Protein AF-A0A915D1Z6-F1 (afdb_monomer)

Secondary structure (DSSP, 8-state):
-------------S---SS----EEEEEEEEEETTEEEEEEEETT-SSEEEGGGS-HHHHHHHHHHTT--EEEEEEE----TT--GGGG--------S--HHHHHHHHHH-EEEEEETTEEEEEEHHHHHHHSHHHHHHHHHHHHHHTT-

Nearest PDB structures (foldseek):
  8apo-assembly1_Xc  TM=6.835E-01  e=7.106E+00  Polytomella magna
  3p7j-assembly1_B  TM=3.789E-01  e=2.347E+00  Drosophila melanogaster
  5f9z-assembly3_A  TM=3.758E-01  e=2.823E+00  Cryptosporidium parvum

Radius of gyration: 23.48 Å; Cα contacts (8 Å, |Δi|>4): 146; chains: 1; bounding box: 69×40×68 Å

Organism: NCBI:txid166011

Solvent-accessible surface area (backbone atoms only — not comparable to full-atom values): 9706 Å² total; per-residue (Å²): 137,83,83,85,78,78,79,77,79,68,80,82,65,100,72,87,62,99,62,76,90,87,48,69,74,45,70,84,43,78,48,75,56,94,89,38,83,42,55,25,31,26,31,74,92,48,96,52,72,41,51,52,91,80,45,64,65,68,56,51,51,48,46,63,73,46,54,92,44,57,70,46,62,77,44,76,50,82,74,85,53,100,78,73,59,88,70,82,74,67,79,80,86,70,92,80,86,87,90,60,74,68,63,59,56,56,52,55,66,71,33,29,27,36,33,35,53,52,96,44,79,43,81,40,44,36,62,54,40,58,71,76,39,40,68,50,52,49,50,48,49,53,59,53,61,57,60,79,77,114

Sequence (150 aa):
MSDKMMLKTTPASIANSVWGIEEIVEGPKYETVNGKKKKFYKVKWSQSFELATNIPSELIDIFEKRGKKEIKILGPVVEPSKDFKADDYVENNSTNGYNSSSSRQMKMQRLKFAVEIGEDISVLSYKQVKTLYKDELFNYFEERAQIDHV

pLDDT: mean 70.11, std 19.24, range [36.75, 92.5]

Structure (mmCIF, N/CA/C/O backbone):
data_AF-A0A915D1Z6-F1
#
_entry.id   AF-A0A915D1Z6-F1
#
loop_
_atom_site.group_PDB
_atom_site.id
_atom_site.type_symbol
_atom_site.label_atom_id
_atom_site.label_alt_id
_atom_site.label_comp_id
_atom_site.label_asym_id
_atom_site.label_entity_id
_atom_site.label_seq_id
_atom_site.pdbx_PDB_ins_code
_atom_site.Cartn_x
_atom_site.Cartn_y
_atom_site.Cartn_z
_atom_site.occupancy
_atom_site.B_iso_or_equiv
_atom_site.auth_seq_id
_atom_site.auth_comp_id
_atom_site.auth_asym_id
_atom_site.auth_atom_id
_atom_site.pdbx_PDB_model_num
ATOM 1 N N . MET A 1 1 ? -39.345 26.802 34.854 1.00 42.31 1 MET A N 1
ATOM 2 C CA . MET A 1 1 ? -39.148 25.383 34.486 1.00 42.31 1 MET A CA 1
ATOM 3 C C . MET A 1 1 ? -38.416 25.370 33.160 1.00 42.31 1 MET A C 1
ATOM 5 O O . MET A 1 1 ? -38.867 26.029 32.237 1.00 42.31 1 MET A O 1
ATOM 9 N N . SER A 1 2 ? -37.226 24.777 33.164 1.00 39.81 2 SER A N 1
ATOM 10 C CA . SER A 1 2 ? -36.086 25.128 32.313 1.00 39.81 2 SER A CA 1
ATOM 11 C C . SER A 1 2 ? -36.158 24.645 30.862 1.00 39.81 2 SER A C 1
ATOM 13 O O . SER A 1 2 ? -36.682 23.569 30.574 1.00 39.81 2 SER A O 1
ATOM 15 N N . ASP A 1 3 ? -35.559 25.457 29.989 1.00 40.72 3 ASP A N 1
ATOM 16 C CA . ASP A 1 3 ? -35.379 25.269 28.551 1.00 40.72 3 ASP A CA 1
ATOM 17 C C . ASP A 1 3 ? -34.732 23.934 28.158 1.00 40.72 3 ASP A C 1
ATOM 19 O O . ASP A 1 3 ? -33.664 23.543 28.634 1.00 40.72 3 ASP A O 1
ATOM 23 N N . LYS A 1 4 ? -35.367 23.267 27.190 1.00 48.25 4 LYS A N 1
ATOM 24 C CA . LYS A 1 4 ? -34.824 22.129 26.443 1.00 48.25 4 LYS A CA 1
ATOM 25 C C . LYS A 1 4 ? -33.863 22.660 25.373 1.00 48.25 4 LYS A C 1
ATOM 27 O O . LYS A 1 4 ? -34.261 22.908 24.238 1.00 48.25 4 LYS A O 1
ATOM 32 N N . MET A 1 5 ? -32.583 22.802 25.705 1.00 41.56 5 MET A N 1
ATOM 33 C CA . MET A 1 5 ? -31.550 22.970 24.680 1.00 41.56 5 MET A CA 1
ATOM 34 C C . MET A 1 5 ? -31.265 21.615 24.021 1.00 41.56 5 MET A C 1
ATOM 36 O O . MET A 1 5 ? -30.597 20.750 24.584 1.00 41.56 5 MET A O 1
ATOM 40 N N . MET A 1 6 ? -31.806 21.420 22.816 1.00 46.03 6 MET A N 1
ATOM 41 C CA . MET A 1 6 ? -31.390 20.341 21.925 1.00 46.03 6 MET A CA 1
ATOM 42 C C . MET A 1 6 ? -29.944 20.583 21.485 1.00 46.03 6 MET A C 1
ATOM 44 O O . MET A 1 6 ? -29.677 21.411 20.616 1.00 46.03 6 MET A O 1
ATOM 48 N N . LEU A 1 7 ? -29.013 19.830 22.068 1.00 41.78 7 LEU A N 1
ATOM 49 C CA . LEU A 1 7 ? -27.664 19.668 21.538 1.00 41.78 7 LEU A CA 1
ATOM 50 C C . LEU A 1 7 ? -27.763 18.957 20.183 1.00 41.78 7 LEU A C 1
ATOM 52 O O . LEU A 1 7 ? -27.836 17.732 20.104 1.00 41.78 7 LEU A O 1
ATOM 56 N N . LYS A 1 8 ? -27.782 19.745 19.104 1.00 40.41 8 LYS A N 1
ATOM 57 C CA . LYS A 1 8 ? -27.407 19.277 17.769 1.00 40.41 8 LYS A CA 1
ATOM 58 C C . LYS A 1 8 ? -25.941 18.861 17.848 1.00 40.41 8 LYS A C 1
ATOM 60 O O . LYS A 1 8 ? -25.052 19.706 17.856 1.00 40.41 8 LYS A O 1
ATOM 65 N N . THR A 1 9 ? -25.687 17.564 17.948 1.00 38.22 9 THR A N 1
ATOM 66 C CA . THR A 1 9 ? -24.353 16.998 17.773 1.00 38.22 9 THR A CA 1
ATOM 67 C C . THR A 1 9 ? -23.979 17.096 16.300 1.00 38.22 9 THR A C 1
ATOM 69 O O . THR A 1 9 ? -24.261 16.215 15.493 1.00 38.22 9 THR A O 1
ATOM 72 N N . THR A 1 10 ? -23.362 18.218 15.942 1.00 40.38 10 THR A N 1
ATOM 73 C CA . THR A 1 10 ? -22.584 18.361 14.714 1.00 40.38 10 THR A CA 1
ATOM 74 C C . THR A 1 10 ? -21.521 17.255 14.705 1.00 40.38 10 THR A C 1
ATOM 76 O O . THR A 1 10 ? -20.831 17.103 15.718 1.00 40.38 10 THR A O 1
ATOM 79 N N . PRO A 1 11 ? -21.363 16.459 13.631 1.00 41.50 11 PRO A N 1
ATOM 80 C CA . PRO A 1 11 ? -20.226 15.555 13.534 1.00 41.50 11 PRO A CA 1
ATOM 81 C C . PRO A 1 11 ? -18.969 16.421 13.558 1.00 41.50 11 PRO A C 1
ATOM 83 O O . PRO A 1 11 ? -18.775 17.273 12.690 1.00 41.50 11 PRO A O 1
ATOM 86 N N . ALA A 1 12 ? -18.176 16.269 14.618 1.00 43.97 12 ALA A N 1
ATOM 87 C CA . ALA A 1 12 ? -16.927 16.979 14.792 1.00 43.97 12 ALA A CA 1
ATOM 88 C C . ALA A 1 12 ? -16.011 16.651 13.608 1.00 43.97 12 ALA A C 1
ATOM 90 O O . ALA A 1 12 ? -15.464 15.559 13.502 1.00 43.97 12 ALA A O 1
ATOM 91 N N . SER A 1 13 ? -15.971 17.613 12.690 1.00 41.16 13 SER A N 1
ATOM 92 C CA . SER A 1 13 ? -14.876 18.010 11.818 1.00 41.16 13 SER A CA 1
ATOM 93 C C . SER A 1 13 ? -13.619 17.144 11.918 1.00 41.16 13 SER A C 1
ATOM 95 O O . SER A 1 13 ? -12.928 17.142 12.936 1.00 41.16 13 SER A O 1
ATOM 97 N N . ILE A 1 14 ? -13.278 16.510 10.796 1.00 49.31 14 ILE A N 1
ATOM 98 C CA . ILE A 1 14 ? -11.987 15.882 10.486 1.00 49.31 14 ILE A CA 1
ATOM 99 C C . ILE A 1 14 ? -10.930 16.991 10.307 1.00 49.31 14 ILE A C 1
ATOM 101 O O . ILE A 1 14 ? -10.367 17.194 9.238 1.00 49.31 14 ILE A O 1
ATOM 105 N N . ALA A 1 15 ? -10.705 17.788 11.343 1.00 42.97 15 ALA A N 1
ATOM 106 C CA . ALA A 1 15 ? -9.684 18.822 11.352 1.00 42.97 15 ALA A CA 1
ATOM 107 C C . ALA A 1 15 ? -9.173 18.924 12.780 1.00 42.97 15 ALA A C 1
ATOM 109 O O . ALA A 1 15 ? -9.915 19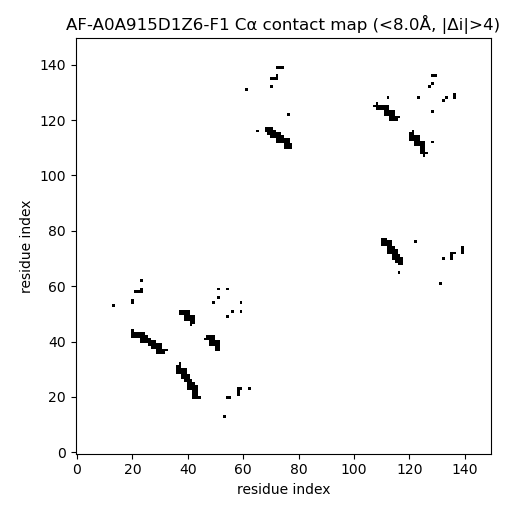.412 13.625 1.00 42.97 15 ALA A O 1
ATOM 110 N N . ASN A 1 16 ? -7.986 18.368 13.043 1.00 42.62 16 ASN A N 1
ATOM 111 C CA . ASN A 1 16 ? -7.031 18.764 14.098 1.00 42.62 16 ASN A CA 1
ATOM 112 C C . ASN A 1 16 ? -6.043 17.636 14.461 1.00 42.62 16 ASN A C 1
ATOM 114 O O . ASN A 1 16 ? -5.672 17.487 15.621 1.00 42.62 16 ASN A O 1
ATOM 118 N N . SER A 1 17 ? -5.557 16.863 13.487 1.00 45.75 17 SER A N 1
ATOM 119 C CA . SER A 1 17 ? -4.212 16.298 13.627 1.00 45.75 17 SER A CA 1
ATOM 120 C C . SER A 1 17 ? -3.309 17.091 12.697 1.00 45.75 17 SER A C 1
ATOM 122 O O . SER A 1 17 ? -3.531 17.114 11.490 1.00 45.75 17 SER A O 1
ATOM 124 N N . VAL A 1 18 ? -2.325 17.790 13.270 1.00 50.16 18 VAL A N 1
ATOM 125 C CA . VAL A 1 18 ? -1.281 18.541 12.541 1.00 50.16 18 VAL A CA 1
ATOM 126 C C . VAL A 1 18 ? -0.520 17.626 11.565 1.00 50.16 18 VAL A C 1
ATOM 128 O O . VAL A 1 18 ? 0.069 18.096 10.597 1.00 50.16 18 VAL A O 1
ATOM 131 N N . TRP A 1 19 ? -0.608 16.313 11.779 1.00 56.16 19 TRP A N 1
ATOM 132 C CA . TRP A 1 19 ? -0.074 15.265 10.925 1.00 56.16 19 TRP A CA 1
ATOM 133 C C . TRP A 1 19 ? -1.230 14.475 10.309 1.00 56.16 19 TRP A C 1
ATOM 135 O O . TRP A 1 19 ? -2.041 13.883 11.029 1.00 56.16 19 TRP A O 1
ATOM 145 N N . GLY A 1 20 ? -1.324 14.479 8.977 1.00 64.44 20 GLY A N 1
ATOM 146 C CA . GLY A 1 20 ? -2.243 13.599 8.260 1.00 64.44 20 GLY A CA 1
ATOM 147 C C . GLY A 1 20 ? -1.916 12.136 8.559 1.00 64.44 20 GLY A C 1
ATOM 148 O O . GLY A 1 20 ? -0.763 11.773 8.791 1.00 64.44 20 GLY A O 1
ATOM 149 N N . ILE A 1 21 ? -2.928 11.275 8.594 1.00 69.44 21 ILE A N 1
ATOM 150 C CA . ILE A 1 21 ? -2.687 9.831 8.649 1.00 69.44 21 ILE A CA 1
ATOM 151 C C . ILE A 1 21 ? -2.125 9.423 7.289 1.00 69.44 21 ILE A C 1
ATOM 153 O O . ILE A 1 21 ? -2.792 9.618 6.278 1.00 69.44 21 ILE A O 1
ATOM 157 N N . GLU A 1 22 ? -0.903 8.897 7.269 1.00 68.62 22 GLU A N 1
ATOM 158 C CA . GLU A 1 22 ? -0.217 8.517 6.026 1.00 68.62 22 GLU A CA 1
ATOM 159 C C . GLU A 1 22 ? -0.301 7.012 5.754 1.00 68.62 22 GLU A C 1
ATOM 161 O O . GLU A 1 22 ? -0.392 6.599 4.603 1.00 68.62 22 GLU A O 1
ATOM 166 N N . GLU A 1 23 ? -0.298 6.188 6.806 1.00 75.56 23 GLU A N 1
ATOM 167 C CA . GLU A 1 23 ? -0.220 4.733 6.676 1.00 75.56 23 GLU A CA 1
ATOM 168 C C . GLU A 1 23 ? -0.828 4.021 7.893 1.00 75.56 23 GLU A C 1
ATOM 170 O O . GLU A 1 23 ? -0.670 4.459 9.039 1.00 75.56 23 GLU A O 1
ATOM 175 N N . ILE A 1 24 ? -1.499 2.898 7.629 1.00 83.06 24 ILE A N 1
ATOM 176 C CA . ILE A 1 24 ? -1.973 1.940 8.630 1.00 83.06 24 ILE A CA 1
ATOM 177 C C . ILE A 1 24 ? -0.950 0.810 8.745 1.00 83.06 24 ILE A C 1
ATOM 179 O O . ILE A 1 24 ? -0.585 0.206 7.742 1.00 83.06 24 ILE A O 1
ATOM 183 N N . VAL A 1 25 ? -0.536 0.492 9.968 1.00 83.62 25 VAL A N 1
ATOM 184 C CA . VAL A 1 25 ? 0.486 -0.526 10.254 1.00 83.62 25 VAL A CA 1
ATOM 185 C C . VAL A 1 25 ? -0.080 -1.782 10.918 1.00 83.62 25 VAL A C 1
ATOM 187 O O . VAL A 1 25 ? 0.555 -2.831 10.883 1.00 83.62 25 VAL A O 1
ATOM 190 N N . GLU A 1 26 ? -1.268 -1.708 11.529 1.00 83.69 26 GLU A N 1
ATOM 191 C CA . GLU A 1 26 ? -1.850 -2.844 12.255 1.00 83.69 26 GLU A CA 1
ATOM 192 C C . GLU A 1 26 ? -3.384 -2.789 12.297 1.00 83.69 26 GLU A C 1
ATOM 194 O O . GLU A 1 26 ? -3.981 -1.716 12.398 1.00 83.69 26 GLU A O 1
ATOM 199 N N . GLY A 1 27 ? -4.033 -3.956 12.283 1.00 86.38 27 GLY A N 1
ATOM 200 C CA . GLY A 1 27 ? -5.485 -4.104 12.397 1.00 86.38 27 GLY A CA 1
ATOM 201 C C . GLY A 1 27 ? -6.064 -5.143 11.422 1.00 86.38 27 GLY A C 1
ATOM 202 O O . GLY A 1 27 ? -5.306 -5.879 10.793 1.00 86.38 27 GLY A O 1
ATOM 203 N N . PRO A 1 28 ? -7.402 -5.215 11.283 1.00 89.25 28 PRO A N 1
ATOM 204 C CA . PRO A 1 28 ? -8.383 -4.515 12.107 1.00 89.25 28 PRO A CA 1
ATOM 205 C C . PRO A 1 28 ? -8.503 -5.127 13.509 1.00 89.25 28 PRO A C 1
ATOM 207 O O . PRO A 1 28 ? -8.624 -6.341 13.670 1.00 89.25 28 PRO A O 1
ATOM 210 N N . LYS A 1 29 ? -8.540 -4.270 14.533 1.00 89.81 29 LYS A N 1
ATOM 211 C CA . LYS A 1 29 ? -8.898 -4.649 15.905 1.00 89.81 29 LYS A CA 1
ATOM 212 C C . LYS A 1 29 ? -10.354 -4.284 16.165 1.00 89.81 29 LYS A C 1
ATOM 214 O O . LYS A 1 29 ? -10.804 -3.200 15.795 1.00 89.81 29 LYS A O 1
ATOM 219 N N . TYR A 1 30 ? -11.098 -5.179 16.806 1.00 91.81 30 TYR A N 1
ATOM 220 C CA . TYR A 1 30 ? -12.485 -4.922 17.177 1.00 91.81 30 TYR A CA 1
ATOM 221 C C . TYR A 1 30 ? -12.616 -4.781 18.685 1.00 91.81 30 TYR A C 1
ATOM 223 O O . TYR A 1 30 ? -12.254 -5.696 19.420 1.00 91.81 30 TYR A O 1
ATOM 231 N N . GLU A 1 31 ? -13.194 -3.672 19.133 1.00 90.06 31 GLU A N 1
ATOM 232 C CA . GLU A 1 31 ? -13.463 -3.429 20.550 1.00 90.06 31 GLU A CA 1
ATOM 233 C C . GLU A 1 31 ? -14.914 -3.001 20.758 1.00 90.06 31 GLU A C 1
ATOM 235 O O . GLU A 1 31 ? -15.523 -2.352 19.902 1.00 90.06 31 GLU A O 1
ATOM 240 N N . THR A 1 32 ? -15.485 -3.376 21.900 1.00 89.44 32 THR A N 1
ATOM 241 C CA . THR A 1 32 ? -16.846 -2.982 22.271 1.00 89.44 32 THR A CA 1
ATOM 242 C C . THR A 1 32 ? -16.788 -1.684 23.060 1.00 89.44 32 THR A C 1
ATOM 244 O O . THR A 1 32 ? -16.370 -1.672 24.213 1.00 89.44 32 THR A O 1
ATOM 247 N N . VAL A 1 33 ? -17.248 -0.591 22.452 1.00 84.81 33 VAL A N 1
ATOM 248 C CA . VAL A 1 33 ? -17.316 0.732 23.084 1.00 84.81 33 VAL A CA 1
ATOM 249 C C . VAL A 1 33 ? -18.777 1.156 23.150 1.00 84.81 33 VAL A C 1
ATOM 251 O O . VAL A 1 33 ? -19.453 1.221 22.121 1.00 84.81 33 VAL A O 1
ATOM 254 N N . ASN A 1 34 ? -19.276 1.445 24.354 1.00 84.44 34 ASN A N 1
ATOM 255 C CA . ASN A 1 34 ? -20.679 1.803 24.613 1.00 84.44 34 ASN A CA 1
ATOM 256 C C . ASN A 1 34 ? -21.679 0.772 24.048 1.00 84.44 34 ASN A C 1
ATOM 258 O O . ASN A 1 34 ? -22.663 1.131 23.402 1.00 84.44 34 ASN A O 1
ATOM 262 N N . GLY A 1 35 ? -21.385 -0.521 24.225 1.00 88.69 35 GLY A N 1
ATOM 263 C CA . GLY A 1 35 ? -22.242 -1.618 23.759 1.00 88.69 35 GLY A CA 1
ATOM 264 C C . GLY A 1 35 ? -22.251 -1.842 22.242 1.00 88.69 35 GLY A C 1
ATOM 265 O O . GLY A 1 35 ? -22.991 -2.695 21.762 1.00 88.69 35 GLY A O 1
ATOM 266 N N . LYS A 1 36 ? -21.432 -1.112 21.471 1.00 88.81 36 LYS A N 1
ATOM 267 C CA . LYS A 1 36 ? -21.296 -1.290 20.019 1.00 88.81 36 LYS A CA 1
ATOM 268 C C . LYS A 1 36 ? -19.894 -1.773 19.670 1.00 88.81 36 LYS A C 1
ATOM 270 O O . LYS A 1 36 ? -18.906 -1.207 20.135 1.00 88.81 36 LYS A O 1
ATOM 275 N N . LYS A 1 37 ? -19.810 -2.788 18.809 1.00 91.50 37 LYS A N 1
ATOM 276 C CA . LYS A 1 37 ? -18.543 -3.255 18.238 1.00 91.50 37 LYS A CA 1
ATOM 277 C C . LYS A 1 37 ? -18.024 -2.197 17.261 1.00 91.50 37 LYS A C 1
ATOM 279 O O . LYS A 1 37 ? -18.707 -1.867 16.294 1.00 91.50 37 LYS A O 1
ATOM 284 N N . LYS A 1 38 ? -16.840 -1.652 17.523 1.00 91.06 38 LYS A N 1
ATOM 285 C CA . LYS A 1 38 ? -16.162 -0.661 16.681 1.00 91.06 38 LYS A CA 1
ATOM 286 C C . LYS A 1 38 ? -14.857 -1.236 16.136 1.00 91.06 38 LYS A C 1
ATOM 288 O O . LYS A 1 38 ? -14.252 -2.104 16.762 1.00 91.06 38 LYS A O 1
ATOM 293 N N . LYS A 1 39 ? -14.468 -0.771 14.948 1.00 92.25 39 LYS A N 1
ATOM 294 C CA . LYS A 1 39 ? -13.269 -1.193 14.212 1.00 92.25 39 LYS A CA 1
ATOM 295 C C . LYS A 1 39 ? -12.170 -0.152 14.407 1.00 92.25 39 LYS A C 1
ATOM 297 O O . LYS A 1 39 ? -12.447 1.044 14.295 1.00 92.25 39 LYS A O 1
ATOM 302 N N . PHE A 1 40 ? -10.960 -0.613 14.684 1.00 90.50 40 PHE A N 1
ATOM 303 C CA . PHE A 1 40 ? -9.801 0.226 14.943 1.00 90.50 40 PHE A CA 1
ATOM 304 C C . PHE A 1 40 ? -8.574 -0.259 14.170 1.00 90.50 40 PHE A C 1
ATOM 306 O O . PHE A 1 40 ? -8.435 -1.457 13.908 1.00 90.50 40 PHE A O 1
ATOM 313 N N . TYR A 1 41 ? -7.667 0.668 13.874 1.00 89.25 41 TYR A N 1
ATOM 314 C CA . TYR A 1 41 ? -6.392 0.407 13.214 1.00 89.25 41 TYR A CA 1
ATOM 315 C C . TYR A 1 41 ? -5.274 1.222 13.848 1.00 89.25 41 TYR A C 1
ATOM 317 O O . TYR A 1 41 ? -5.490 2.348 14.279 1.00 89.25 41 TYR A O 1
ATOM 325 N N . LYS A 1 42 ? -4.064 0.679 13.876 1.00 87.25 42 LYS A N 1
ATOM 326 C CA . LYS A 1 42 ? -2.872 1.409 14.302 1.00 87.25 42 LYS A CA 1
ATOM 327 C C . LYS A 1 42 ? -2.277 2.134 13.104 1.00 87.25 42 LYS A C 1
ATOM 329 O O . LYS A 1 42 ? -2.089 1.517 12.057 1.00 87.25 42 LYS A O 1
ATOM 334 N N . VAL A 1 43 ? -1.970 3.417 13.250 1.00 86.31 43 VAL A N 1
ATOM 335 C CA . VAL A 1 43 ? -1.361 4.240 12.191 1.00 86.31 43 VAL A CA 1
ATOM 336 C C . VAL A 1 43 ? 0.119 4.486 12.486 1.00 86.31 43 VAL A C 1
ATOM 338 O O . VAL A 1 43 ? 0.505 4.522 13.649 1.00 86.31 43 VAL A O 1
ATOM 341 N N . LYS A 1 44 ? 0.955 4.649 11.452 1.00 80.19 44 LYS A N 1
ATOM 342 C CA . LYS A 1 44 ? 2.435 4.640 11.546 1.00 80.19 44 LYS A CA 1
ATOM 343 C C . LYS A 1 44 ? 3.019 5.557 12.626 1.00 80.19 44 LYS A C 1
ATOM 345 O O . LYS A 1 44 ? 3.954 5.169 13.318 1.00 80.19 44 LYS A O 1
ATOM 350 N N . TRP A 1 45 ? 2.475 6.763 12.779 1.00 76.62 45 TRP A N 1
ATOM 351 C CA . TRP A 1 45 ? 2.967 7.756 13.741 1.00 76.62 45 TRP A CA 1
ATOM 352 C C . TRP A 1 45 ? 2.260 7.713 15.103 1.00 76.62 45 TRP A C 1
ATOM 354 O O . TRP A 1 45 ? 2.677 8.412 16.025 1.00 76.62 45 TRP A O 1
ATOM 364 N N . SER A 1 46 ? 1.205 6.906 15.253 1.00 71.94 46 SER A N 1
ATOM 365 C CA . SER A 1 46 ? 0.464 6.784 16.508 1.00 71.94 46 SER A CA 1
ATOM 366 C C . SER A 1 46 ? 0.876 5.522 17.257 1.00 71.94 46 SER A C 1
ATOM 368 O O . SER A 1 46 ? 0.965 4.427 16.702 1.00 71.94 46 SER A O 1
ATOM 370 N N . GLN A 1 47 ? 1.099 5.666 18.562 1.00 72.31 47 GLN A N 1
ATOM 371 C CA . GLN A 1 47 ? 1.304 4.523 19.454 1.00 72.31 47 GLN A CA 1
ATOM 372 C C . GLN A 1 47 ? -0.020 3.811 19.784 1.00 72.31 47 GLN A C 1
ATOM 374 O O . GLN A 1 47 ? -0.003 2.699 20.312 1.00 72.31 47 GLN A O 1
ATOM 379 N N . SER A 1 48 ? -1.165 4.426 19.464 1.00 80.75 48 SER A N 1
ATOM 380 C CA . SER A 1 48 ? -2.502 3.906 19.747 1.00 80.75 48 SER A CA 1
ATOM 381 C C . SER A 1 48 ? -3.254 3.453 18.496 1.00 80.75 48 SER A C 1
ATOM 383 O O . SER A 1 48 ? -2.936 3.800 17.360 1.00 80.75 48 SER A O 1
ATOM 385 N N . PHE A 1 49 ? -4.287 2.649 18.738 1.00 86.44 49 PHE A N 1
ATOM 386 C CA . PHE A 1 49 ? -5.269 2.274 17.732 1.00 86.44 49 PHE A CA 1
ATOM 387 C C . PHE A 1 49 ? -6.284 3.411 17.550 1.00 86.44 49 PHE A C 1
ATOM 389 O O . PHE A 1 49 ? -6.959 3.807 18.498 1.00 86.44 49 PHE A O 1
ATOM 396 N N . GLU A 1 50 ? -6.411 3.897 16.322 1.00 87.44 50 GLU A N 1
ATOM 397 C 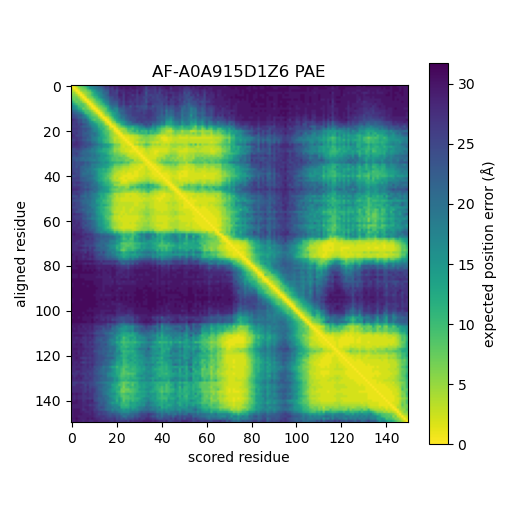CA . GLU A 1 50 ? -7.380 4.899 15.895 1.00 87.44 50 GLU A CA 1
ATOM 398 C C . GLU A 1 50 ? -8.677 4.247 15.416 1.00 87.44 50 GLU A C 1
ATOM 400 O O . GLU A 1 50 ? -8.684 3.164 14.825 1.00 87.44 50 GLU A O 1
ATOM 405 N N . LEU A 1 51 ? -9.805 4.919 15.648 1.00 88.00 51 LEU A N 1
ATOM 406 C CA . LEU A 1 51 ? -11.101 4.500 15.114 1.00 88.00 51 LEU A CA 1
ATOM 407 C C . LEU A 1 51 ? -11.077 4.529 13.587 1.00 88.00 51 LEU A C 1
ATOM 409 O O . LEU A 1 51 ? -10.660 5.519 12.998 1.00 88.00 51 LEU A O 1
ATOM 413 N N . ALA A 1 52 ? -11.643 3.506 12.946 1.00 87.25 52 ALA A N 1
ATOM 414 C CA . ALA A 1 52 ? -11.764 3.452 11.488 1.00 87.25 52 ALA A CA 1
ATOM 415 C C . ALA A 1 52 ? -12.459 4.693 10.891 1.00 87.25 52 ALA A C 1
ATOM 417 O O . ALA A 1 52 ? -12.148 5.101 9.783 1.00 87.25 52 ALA A O 1
ATOM 418 N N . THR A 1 53 ? -13.370 5.330 11.633 1.00 86.75 53 THR A N 1
ATOM 419 C CA . THR A 1 53 ? -14.055 6.564 11.207 1.00 86.75 53 THR A CA 1
ATOM 420 C C . THR A 1 53 ? -13.150 7.794 11.153 1.00 86.75 53 THR A C 1
ATOM 422 O O . THR A 1 53 ? -13.530 8.788 10.546 1.00 86.75 53 THR A O 1
ATOM 425 N N . ASN A 1 54 ? -11.993 7.748 11.815 1.00 84.94 54 ASN A N 1
ATOM 426 C CA . ASN A 1 54 ? -11.029 8.846 11.867 1.00 84.94 54 ASN A CA 1
ATOM 427 C C . ASN A 1 54 ? -9.946 8.710 10.788 1.00 84.94 54 ASN A C 1
ATOM 429 O O . ASN A 1 54 ? -9.123 9.607 10.633 1.00 84.94 54 ASN A O 1
ATOM 433 N N . ILE A 1 55 ? -9.928 7.588 10.067 1.00 83.25 55 ILE A N 1
ATOM 434 C CA . ILE A 1 55 ? -8.922 7.264 9.063 1.00 83.25 55 ILE A CA 1
ATOM 435 C C . ILE A 1 55 ? -9.563 7.419 7.678 1.00 83.25 55 ILE A C 1
ATOM 437 O O . ILE A 1 55 ? -10.691 6.958 7.489 1.00 83.25 55 ILE A O 1
ATOM 441 N N . PRO A 1 56 ? -8.873 8.037 6.700 1.00 83.62 56 PRO A N 1
ATOM 442 C CA . PRO A 1 56 ? -9.331 8.057 5.315 1.00 83.62 56 PRO A CA 1
ATOM 443 C C . PRO A 1 56 ? -9.672 6.648 4.816 1.00 83.62 56 PRO A C 1
ATOM 445 O O . PRO A 1 56 ? -8.871 5.719 4.960 1.00 83.62 56 PRO A O 1
ATOM 448 N N . SER A 1 57 ? -10.856 6.485 4.224 1.00 81.31 57 SER A N 1
ATOM 449 C CA . SER A 1 57 ? -11.339 5.188 3.735 1.00 81.31 57 SER A CA 1
ATOM 450 C C . SER A 1 57 ? -10.399 4.566 2.709 1.00 81.31 57 SER A C 1
ATOM 452 O O . SER A 1 57 ? -10.233 3.353 2.694 1.00 81.31 57 SER A O 1
ATOM 454 N N . GLU A 1 58 ? -9.724 5.388 1.904 1.00 76.94 58 GLU A N 1
ATOM 455 C CA . GLU A 1 58 ? -8.747 4.935 0.920 1.00 76.94 58 GLU A CA 1
ATOM 456 C C . GLU A 1 58 ? -7.593 4.182 1.587 1.00 76.94 58 GLU A C 1
ATOM 458 O O . GLU A 1 58 ? -7.179 3.142 1.090 1.00 76.94 58 GLU A O 1
ATOM 463 N N . LEU A 1 59 ? -7.095 4.657 2.733 1.00 78.19 59 LEU A N 1
ATOM 464 C CA . LEU A 1 59 ? -5.997 4.002 3.452 1.00 78.19 59 LEU A CA 1
ATOM 465 C C . LEU A 1 59 ? -6.435 2.679 4.076 1.00 78.19 59 LEU A C 1
ATOM 467 O O . LEU A 1 59 ? -5.663 1.721 4.082 1.00 78.19 59 LEU A O 1
ATOM 471 N N . ILE A 1 60 ? -7.677 2.613 4.559 1.00 83.12 60 ILE A N 1
ATOM 472 C CA . ILE A 1 60 ? -8.271 1.366 5.046 1.00 83.12 60 ILE A CA 1
ATOM 473 C C . ILE A 1 60 ? -8.389 0.366 3.899 1.00 83.12 60 ILE A C 1
ATOM 475 O O . ILE A 1 60 ? -7.920 -0.760 4.028 1.00 83.12 60 ILE A O 1
ATOM 479 N N . ASP A 1 61 ? -8.955 0.779 2.768 1.00 80.25 61 ASP A N 1
ATOM 480 C CA . ASP A 1 61 ? -9.109 -0.079 1.597 1.00 80.25 61 ASP A CA 1
ATOM 481 C C . ASP A 1 61 ? -7.761 -0.606 1.109 1.00 80.25 61 ASP A C 1
ATOM 483 O O . ASP A 1 61 ? -7.651 -1.777 0.752 1.00 80.25 61 ASP A O 1
ATOM 487 N N . ILE A 1 62 ? -6.731 0.243 1.100 1.00 74.94 62 ILE A N 1
ATOM 488 C CA . ILE A 1 62 ? -5.369 -0.147 0.727 1.00 74.94 62 ILE A CA 1
ATOM 489 C C . ILE A 1 62 ? -4.831 -1.180 1.706 1.00 74.94 62 ILE A C 1
ATOM 491 O O . ILE A 1 62 ? -4.369 -2.230 1.270 1.00 74.94 62 ILE A O 1
ATOM 495 N N . PHE A 1 63 ? -4.920 -0.919 3.010 1.00 81.06 63 PHE A N 1
ATOM 496 C CA . PHE A 1 63 ? -4.443 -1.837 4.039 1.00 81.06 63 PHE A CA 1
ATOM 497 C C . PHE A 1 63 ? -5.157 -3.195 3.975 1.00 81.06 63 PHE A C 1
ATOM 499 O O . PHE A 1 63 ? -4.514 -4.241 4.013 1.00 81.06 63 PHE A O 1
ATOM 506 N N . GLU A 1 64 ? -6.481 -3.204 3.814 1.00 82.50 64 GLU A N 1
ATOM 507 C CA . GLU A 1 64 ? -7.263 -4.441 3.761 1.00 82.50 64 GLU A CA 1
ATOM 508 C C . GLU A 1 64 ? -7.072 -5.214 2.456 1.00 82.50 64 GLU A C 1
ATOM 510 O O . GLU A 1 64 ? -6.974 -6.440 2.492 1.00 82.50 64 GLU A O 1
ATOM 515 N N . LYS A 1 65 ? -6.964 -4.523 1.311 1.00 73.50 65 LYS A N 1
ATOM 516 C CA . LYS A 1 65 ? -6.649 -5.158 0.019 1.00 73.50 65 LYS A CA 1
ATOM 517 C C . LYS A 1 65 ? -5.220 -5.685 -0.025 1.00 73.50 65 LYS A C 1
ATOM 519 O O . LYS A 1 65 ? -4.990 -6.744 -0.604 1.00 73.50 65 LYS A O 1
ATOM 524 N N . ARG A 1 66 ? -4.270 -4.960 0.578 1.00 69.56 66 ARG A N 1
ATOM 525 C CA . ARG A 1 66 ? -2.878 -5.401 0.730 1.00 69.56 66 ARG A CA 1
ATOM 526 C C . ARG A 1 66 ? -2.807 -6.632 1.633 1.00 69.56 66 ARG A C 1
ATOM 528 O O . ARG A 1 66 ? -2.075 -7.569 1.333 1.00 69.56 66 ARG A O 1
ATOM 535 N N . GLY A 1 67 ? -3.600 -6.677 2.702 1.00 65.31 67 GLY A N 1
ATOM 536 C CA . GLY A 1 67 ? -3.545 -7.764 3.676 1.00 65.31 67 GLY A CA 1
ATOM 537 C C . GLY A 1 67 ? -2.132 -7.933 4.253 1.00 65.31 67 GLY A C 1
ATOM 538 O O . GLY A 1 67 ? -1.356 -6.985 4.312 1.00 65.31 67 GLY A O 1
ATOM 539 N N . LYS A 1 68 ? -1.766 -9.161 4.645 1.00 63.22 68 LYS A N 1
ATOM 540 C CA . LYS A 1 68 ? -0.379 -9.524 5.013 1.00 63.22 68 LYS A CA 1
ATOM 541 C C . LYS A 1 68 ? 0.486 -9.883 3.794 1.00 63.22 68 LYS A C 1
ATOM 543 O O . LYS A 1 68 ? 1.480 -10.586 3.949 1.00 63.22 68 LYS A O 1
ATOM 548 N N . LYS A 1 69 ? 0.067 -9.509 2.582 1.00 71.94 69 LYS A N 1
ATOM 549 C CA . LYS A 1 69 ? 0.779 -9.904 1.369 1.00 71.94 69 LYS A CA 1
ATOM 550 C C . LYS A 1 69 ? 2.037 -9.054 1.224 1.00 71.94 69 LYS A C 1
ATOM 552 O O . LYS A 1 69 ? 1.983 -7.829 1.344 1.00 71.94 69 LYS A O 1
ATOM 557 N N . GLU A 1 70 ? 3.153 -9.722 0.971 1.00 78.88 70 GLU A N 1
ATOM 558 C CA . GLU A 1 70 ? 4.397 -9.067 0.589 1.00 78.88 70 GLU A CA 1
ATOM 559 C C . GLU A 1 70 ? 4.192 -8.346 -0.748 1.00 78.88 70 GLU A C 1
ATOM 561 O O . GLU A 1 70 ? 3.550 -8.883 -1.656 1.00 78.88 70 GLU A O 1
ATOM 566 N N . ILE A 1 71 ? 4.671 -7.105 -0.835 1.00 85.75 71 ILE A N 1
ATOM 567 C CA . ILE A 1 71 ? 4.600 -6.300 -2.052 1.00 85.75 71 ILE A CA 1
ATOM 568 C C . ILE A 1 71 ? 6.012 -6.124 -2.580 1.00 85.75 71 ILE A C 1
ATOM 570 O O . ILE A 1 71 ? 6.884 -5.640 -1.859 1.00 85.75 71 ILE A O 1
ATOM 574 N N . LYS A 1 72 ? 6.219 -6.458 -3.852 1.00 90.00 72 LYS A N 1
ATOM 575 C CA . LYS A 1 72 ? 7.505 -6.281 -4.520 1.00 90.00 72 LYS A CA 1
ATOM 576 C C . LYS A 1 72 ? 7.318 -5.662 -5.894 1.00 90.00 72 LYS A C 1
ATOM 578 O O . LYS A 1 72 ? 6.521 -6.124 -6.708 1.00 90.00 72 LYS A O 1
ATOM 583 N N . ILE A 1 73 ? 8.068 -4.602 -6.173 1.00 91.50 73 ILE A N 1
ATOM 584 C CA . ILE A 1 73 ? 8.078 -3.978 -7.496 1.00 91.50 73 ILE A CA 1
ATOM 585 C C . ILE A 1 73 ? 9.155 -4.659 -8.328 1.00 91.50 73 ILE A C 1
ATOM 587 O O . ILE A 1 73 ? 10.335 -4.616 -7.996 1.00 91.50 73 ILE A O 1
ATOM 591 N N . LEU A 1 74 ? 8.736 -5.299 -9.418 1.00 89.75 74 LEU A N 1
ATOM 592 C CA . LEU A 1 74 ? 9.633 -6.046 -10.300 1.00 89.75 74 LEU A CA 1
ATOM 593 C C . LEU A 1 74 ? 10.308 -5.125 -11.323 1.00 89.75 74 LEU A C 1
ATOM 595 O O . LEU A 1 74 ? 11.460 -5.338 -11.703 1.00 89.75 74 LEU A O 1
ATOM 599 N N . GLY A 1 75 ? 9.599 -4.077 -11.745 1.00 88.75 75 GLY A N 1
ATOM 600 C CA . GLY A 1 75 ? 10.122 -3.045 -12.634 1.00 88.75 75 GLY A CA 1
ATOM 601 C C . GLY A 1 75 ? 9.099 -2.537 -13.649 1.0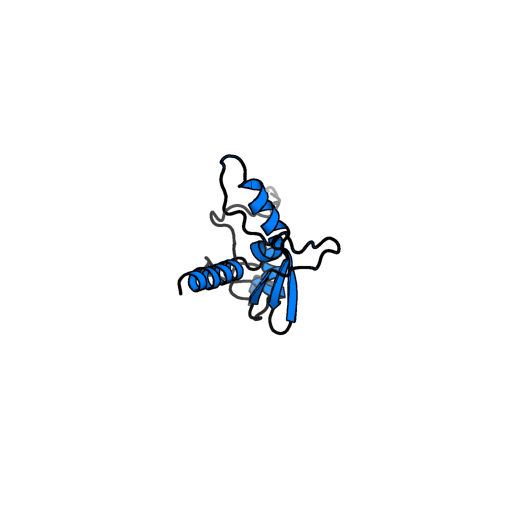0 88.75 75 GLY A C 1
ATOM 602 O O . GLY A 1 75 ? 7.937 -2.956 -13.630 1.00 88.75 75 GLY A O 1
ATOM 603 N N . PRO A 1 76 ? 9.505 -1.602 -14.523 1.00 89.12 76 PRO A N 1
ATOM 604 C CA . PRO A 1 76 ? 8.634 -1.054 -15.549 1.00 89.12 76 PRO A CA 1
ATOM 605 C C . PRO A 1 76 ? 8.291 -2.109 -16.609 1.00 89.12 76 PRO A C 1
ATOM 607 O O . PRO A 1 76 ? 9.144 -2.874 -17.052 1.00 89.12 76 PRO A O 1
ATOM 610 N N . VAL A 1 77 ? 7.036 -2.118 -17.048 1.00 86.56 77 VAL A N 1
ATOM 611 C CA . VAL A 1 77 ? 6.543 -2.955 -18.144 1.00 86.56 77 VAL A CA 1
ATOM 612 C C . VAL A 1 77 ? 6.548 -2.122 -19.413 1.00 86.56 77 VAL A C 1
ATOM 614 O O . VAL A 1 77 ? 5.859 -1.103 -19.506 1.00 86.56 77 VAL A O 1
ATOM 617 N N . VAL A 1 78 ? 7.316 -2.574 -20.399 1.00 73.06 78 VAL A N 1
ATOM 618 C CA . VAL A 1 78 ? 7.277 -2.021 -21.749 1.00 73.06 78 VAL A CA 1
ATOM 619 C C . VAL A 1 78 ? 6.161 -2.736 -22.497 1.00 73.06 78 VAL A C 1
ATOM 621 O O . VAL A 1 78 ? 6.301 -3.894 -22.883 1.00 73.06 78 VAL A O 1
ATOM 624 N N . GLU A 1 79 ? 5.025 -2.066 -22.674 1.00 62.50 79 GLU A N 1
ATOM 625 C CA . GLU A 1 79 ? 4.020 -2.558 -23.612 1.00 62.50 79 GLU A CA 1
ATOM 626 C C . GLU A 1 79 ? 4.561 -2.353 -25.031 1.00 62.50 79 GLU A C 1
ATOM 628 O O . GLU A 1 79 ? 4.949 -1.227 -25.363 1.00 62.50 79 GLU A O 1
ATOM 633 N N . PRO A 1 80 ? 4.594 -3.396 -25.878 1.00 52.03 80 PRO A N 1
ATOM 634 C CA . PRO A 1 80 ? 4.931 -3.225 -27.279 1.00 52.03 80 PRO A CA 1
ATOM 635 C C . PRO A 1 80 ? 3.801 -2.421 -27.927 1.00 52.03 80 PRO A C 1
ATOM 637 O O . PRO A 1 80 ? 2.773 -2.962 -28.337 1.00 52.03 80 PRO A O 1
ATOM 640 N N . SER A 1 81 ? 3.945 -1.097 -27.971 1.00 51.34 81 SER A N 1
ATOM 641 C CA . SER A 1 81 ? 3.082 -0.271 -28.804 1.00 51.34 81 SER A CA 1
ATOM 642 C C . SER A 1 81 ? 3.315 -0.678 -30.260 1.00 51.34 81 SER A C 1
ATOM 644 O O . SER A 1 81 ? 4.441 -0.953 -30.674 1.00 51.34 81 SER A O 1
ATOM 646 N N . LYS A 1 82 ? 2.250 -0.728 -31.063 1.00 50.59 82 LYS A N 1
ATOM 647 C CA . LYS A 1 82 ? 2.334 -1.068 -32.496 1.00 50.59 82 LYS A CA 1
ATOM 648 C C . LYS A 1 82 ? 3.153 -0.054 -33.320 1.00 50.59 82 LYS A C 1
ATOM 650 O O . LYS A 1 82 ? 3.368 -0.285 -34.503 1.00 50.59 82 LYS A O 1
ATOM 655 N N . ASP A 1 83 ? 3.656 0.998 -32.672 1.00 49.66 83 ASP A N 1
ATOM 656 C CA . ASP A 1 83 ? 4.498 2.055 -33.230 1.00 49.66 83 ASP A CA 1
ATOM 657 C C . ASP A 1 83 ? 5.945 2.015 -32.689 1.00 49.66 83 ASP A C 1
ATOM 659 O O . ASP A 1 83 ? 6.688 2.985 -32.841 1.00 49.66 83 ASP A O 1
ATOM 663 N N . PHE A 1 84 ? 6.370 0.916 -32.044 1.00 45.66 84 PHE A N 1
ATOM 664 C CA . PHE A 1 84 ? 7.742 0.752 -31.551 1.00 45.66 84 PHE A CA 1
ATOM 665 C C . PHE A 1 84 ? 8.741 0.717 -32.718 1.00 45.66 84 PHE A C 1
ATOM 667 O O . PHE A 1 84 ? 8.946 -0.314 -33.361 1.00 45.66 84 PHE A O 1
ATOM 674 N N . LYS A 1 85 ? 9.398 1.849 -32.986 1.00 46.06 85 LYS A N 1
ATOM 675 C CA . LYS A 1 85 ? 10.657 1.866 -33.734 1.00 46.06 85 LYS A CA 1
ATOM 676 C C . LYS A 1 85 ? 11.799 1.625 -32.755 1.00 46.06 85 LYS A C 1
ATOM 678 O O . LYS A 1 85 ? 11.893 2.299 -31.733 1.00 46.06 85 LYS A O 1
ATOM 683 N N . ALA A 1 86 ? 12.663 0.668 -33.085 1.00 45.88 86 ALA A N 1
ATOM 684 C CA . ALA A 1 86 ? 13.830 0.278 -32.290 1.00 45.88 86 ALA A CA 1
ATOM 685 C C . ALA A 1 86 ? 14.854 1.417 -32.068 1.00 45.88 86 ALA A C 1
ATOM 687 O O . ALA A 1 86 ? 15.779 1.257 -31.279 1.00 45.88 86 ALA A O 1
ATOM 688 N N . ASP A 1 87 ? 14.663 2.573 -32.710 1.00 46.12 87 ASP A N 1
ATOM 689 C CA . ASP A 1 87 ? 15.567 3.724 -32.654 1.00 46.12 87 ASP A CA 1
ATOM 690 C C . ASP A 1 87 ? 15.390 4.606 -31.400 1.00 46.12 87 ASP A C 1
ATOM 692 O O . ASP A 1 87 ? 16.231 5.458 -31.126 1.00 46.12 87 ASP A O 1
ATOM 696 N N . ASP A 1 88 ? 14.334 4.415 -30.598 1.00 45.66 88 ASP A N 1
ATOM 697 C CA . ASP A 1 88 ? 14.050 5.281 -29.433 1.00 45.66 88 ASP A CA 1
ATOM 698 C C . ASP A 1 88 ? 14.898 4.935 -28.181 1.00 45.66 88 ASP A C 1
ATOM 700 O O . ASP A 1 88 ? 14.742 5.543 -27.118 1.00 45.66 88 ASP A O 1
ATOM 704 N N . TYR A 1 89 ? 15.817 3.966 -28.316 1.00 44.19 89 TYR A N 1
ATOM 705 C CA . TYR A 1 89 ? 16.828 3.589 -27.317 1.00 44.19 89 TYR A CA 1
ATOM 706 C C . TYR A 1 89 ? 18.211 4.217 -27.561 1.00 44.19 89 TYR A C 1
ATOM 708 O O . TYR A 1 89 ? 19.158 3.890 -26.846 1.00 44.19 89 TYR A O 1
ATOM 716 N N . VAL A 1 90 ? 18.359 5.128 -28.532 1.00 40.53 90 VAL A N 1
ATOM 717 C CA . VAL A 1 90 ? 19.631 5.839 -28.709 1.00 40.53 90 VAL A CA 1
ATOM 718 C C . VAL A 1 90 ? 19.713 7.004 -27.727 1.00 40.53 90 VAL A C 1
ATOM 720 O O . VAL A 1 90 ? 19.113 8.069 -27.877 1.00 40.53 90 VAL A O 1
ATOM 723 N N . GLU A 1 91 ? 20.482 6.742 -26.682 1.00 42.84 91 GLU A N 1
ATOM 724 C CA . GLU A 1 91 ? 21.060 7.675 -25.733 1.00 42.84 91 GLU A CA 1
ATOM 725 C C . GLU A 1 91 ? 21.672 8.889 -26.465 1.00 42.84 91 GLU A C 1
ATOM 727 O O . GLU A 1 91 ? 22.778 8.840 -27.000 1.00 42.84 91 GLU A O 1
ATOM 732 N N . ASN A 1 92 ? 20.938 10.005 -26.521 1.00 37.41 92 ASN A N 1
ATOM 733 C CA . ASN A 1 92 ? 21.449 11.267 -27.059 1.00 37.41 92 ASN A CA 1
ATOM 734 C C . ASN A 1 92 ? 22.411 11.919 -26.053 1.00 37.41 92 ASN A C 1
ATOM 736 O O . ASN A 1 92 ? 22.073 12.893 -25.377 1.00 37.41 92 ASN A O 1
ATOM 740 N N . ASN A 1 93 ? 23.633 11.398 -25.988 1.00 44.81 93 ASN A N 1
ATOM 741 C CA . ASN A 1 93 ? 24.793 12.123 -25.488 1.00 44.81 93 ASN A CA 1
ATOM 742 C C . ASN A 1 93 ? 25.327 13.035 -26.600 1.00 44.81 93 ASN A C 1
ATOM 744 O O . ASN A 1 93 ? 26.321 12.710 -27.240 1.00 44.81 93 ASN A O 1
ATOM 748 N N . SER A 1 94 ? 24.660 14.167 -26.863 1.00 38.03 94 SER A N 1
ATOM 749 C CA . SER A 1 94 ? 25.272 15.335 -27.524 1.00 38.03 94 SER A CA 1
ATOM 750 C C . SER A 1 94 ? 24.399 16.596 -27.425 1.00 38.03 94 SER A C 1
ATOM 752 O O . SER A 1 94 ? 23.373 16.730 -28.081 1.00 38.03 94 SER A O 1
ATOM 754 N N . THR A 1 95 ? 24.860 17.520 -26.578 1.00 42.09 95 THR A N 1
ATOM 755 C CA . THR A 1 95 ? 25.044 18.955 -26.874 1.00 42.09 95 THR A CA 1
ATOM 756 C C . THR A 1 95 ? 23.866 19.756 -27.458 1.00 42.09 95 THR A C 1
ATOM 758 O O . THR A 1 95 ? 23.768 19.944 -28.664 1.00 42.09 95 THR A O 1
ATOM 761 N N . ASN A 1 96 ? 23.030 20.350 -26.600 1.00 36.75 96 ASN A N 1
ATOM 762 C CA . ASN A 1 96 ? 22.940 21.810 -26.399 1.00 36.75 96 ASN A CA 1
ATOM 763 C C . ASN A 1 96 ? 21.737 22.191 -25.527 1.00 36.75 96 ASN A C 1
ATOM 765 O O . ASN A 1 96 ? 20.714 21.513 -25.49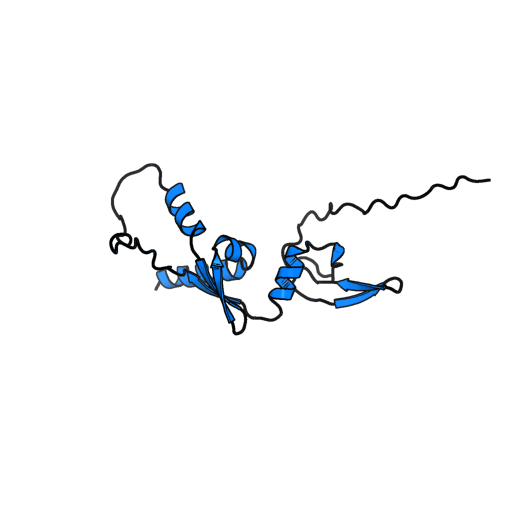2 1.00 36.75 96 ASN A O 1
ATOM 769 N N . GLY A 1 97 ? 21.929 23.271 -24.771 1.00 42.56 97 GLY A N 1
ATOM 770 C CA . GLY A 1 97 ? 21.068 23.719 -23.689 1.00 42.56 97 GLY A CA 1
ATOM 771 C C . GLY A 1 97 ? 19.651 24.143 -24.078 1.00 42.56 97 GLY A C 1
ATOM 772 O O . GLY A 1 97 ? 19.353 24.491 -25.216 1.00 42.56 97 GLY A O 1
ATOM 773 N N . TYR A 1 98 ? 18.850 24.210 -23.012 1.00 37.69 98 TYR A N 1
ATOM 774 C CA . TYR A 1 98 ? 17.505 24.767 -22.875 1.00 37.69 98 TYR A CA 1
ATOM 775 C C . TYR A 1 98 ? 16.337 23.846 -23.286 1.00 37.69 98 TYR A C 1
ATOM 777 O O . TYR A 1 98 ? 16.111 23.542 -24.449 1.00 37.69 98 TYR A O 1
ATOM 785 N N . ASN A 1 99 ? 15.549 23.483 -22.260 1.00 42.09 99 ASN A N 1
ATOM 786 C CA . ASN A 1 99 ? 14.241 22.805 -22.266 1.00 42.09 99 ASN A CA 1
ATOM 787 C C . ASN A 1 99 ? 14.211 21.270 -22.437 1.00 42.09 99 ASN A C 1
ATOM 789 O O . ASN A 1 99 ? 13.821 20.763 -23.482 1.00 42.09 99 ASN A O 1
ATOM 793 N N . SER A 1 100 ? 14.471 20.495 -21.369 1.00 40.84 100 SER A N 1
ATOM 794 C CA . SER A 1 100 ? 14.097 19.058 -21.357 1.00 40.84 100 SER A CA 1
ATOM 795 C C . SER A 1 100 ? 13.654 18.465 -20.010 1.00 40.84 100 SER A C 1
ATOM 797 O O . SER A 1 100 ? 13.460 17.254 -19.898 1.00 40.84 100 SER A O 1
ATOM 799 N N . SER A 1 101 ? 13.398 19.280 -18.984 1.00 42.50 101 SER A N 1
ATOM 800 C CA . SER A 1 101 ? 12.846 18.774 -17.715 1.00 42.50 101 SER A CA 1
ATOM 801 C C . SER A 1 101 ? 11.404 18.260 -17.859 1.00 42.50 101 SER A C 1
ATOM 803 O O . SER A 1 101 ? 11.024 17.305 -17.184 1.00 42.50 101 SER A O 1
ATOM 805 N N . SER A 1 102 ? 10.624 18.813 -18.796 1.00 41.81 102 SER A N 1
ATOM 806 C CA . SER A 1 102 ? 9.226 18.413 -19.025 1.00 41.81 102 SER A CA 1
ATOM 807 C C . SER A 1 102 ? 9.085 17.088 -19.799 1.00 41.81 102 SER A C 1
ATOM 809 O O . SER A 1 102 ? 8.202 16.283 -19.506 1.00 41.81 102 SER A O 1
ATOM 811 N N . SER A 1 103 ? 9.987 16.786 -20.742 1.00 45.44 103 SER A N 1
ATOM 812 C CA . SER A 1 103 ? 9.869 15.585 -21.588 1.00 45.44 103 SER A CA 1
ATOM 813 C C . SER A 1 103 ? 10.271 14.291 -20.868 1.00 45.44 103 SER A C 1
ATOM 815 O O . SER A 1 103 ? 9.630 13.261 -21.079 1.00 45.44 103 SER A O 1
ATOM 817 N N . ARG A 1 104 ? 11.263 14.324 -19.962 1.00 44.41 104 ARG A N 1
ATOM 818 C CA . ARG A 1 104 ? 11.608 13.157 -19.120 1.00 44.41 104 ARG A CA 1
ATOM 819 C C . ARG A 1 104 ? 10.549 12.874 -18.052 1.00 44.41 104 ARG A C 1
ATOM 821 O O . ARG A 1 104 ? 10.194 11.715 -17.847 1.00 44.41 104 ARG A O 1
ATOM 828 N N . GLN A 1 105 ? 9.991 13.912 -17.419 1.00 47.97 105 GLN A N 1
ATOM 829 C CA . GLN A 1 105 ? 8.907 13.754 -16.436 1.00 47.97 105 GLN A CA 1
ATOM 830 C C . GLN A 1 105 ? 7.640 13.141 -17.051 1.00 47.97 105 GLN A C 1
ATOM 832 O O . GLN A 1 105 ? 6.989 12.316 -16.408 1.00 47.97 105 GLN A O 1
ATOM 837 N N . MET A 1 106 ? 7.322 13.483 -18.304 1.00 47.12 106 MET A N 1
ATOM 838 C CA . MET A 1 106 ? 6.177 12.921 -19.030 1.00 47.12 106 MET A CA 1
ATOM 839 C C . MET A 1 106 ? 6.347 11.431 -19.379 1.00 47.12 106 MET A C 1
ATOM 841 O O . MET A 1 106 ? 5.346 10.717 -19.447 1.00 47.12 106 MET A O 1
ATOM 845 N N . LYS A 1 107 ? 7.582 10.924 -19.553 1.00 64.44 107 LYS A N 1
ATOM 846 C CA . LYS A 1 107 ? 7.834 9.491 -19.817 1.00 64.44 107 LYS A CA 1
ATOM 847 C C . LYS A 1 107 ? 7.485 8.625 -18.601 1.00 64.44 107 LYS A C 1
ATOM 849 O O . LYS A 1 107 ? 6.748 7.656 -18.745 1.00 64.44 107 LYS A O 1
ATOM 854 N N . MET A 1 108 ? 7.914 9.024 -17.400 1.00 65.50 108 MET A N 1
ATOM 855 C CA .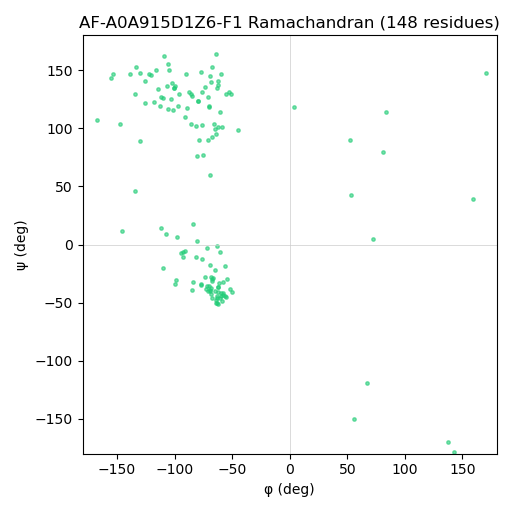 MET A 1 108 ? 7.665 8.267 -16.160 1.00 65.50 108 MET A CA 1
ATOM 856 C C . MET A 1 108 ? 6.178 8.136 -15.818 1.00 65.50 108 MET A C 1
ATOM 858 O O . MET A 1 108 ? 5.728 7.069 -15.414 1.00 65.50 108 MET A O 1
ATOM 862 N N . GLN A 1 109 ? 5.392 9.201 -16.008 1.00 70.44 109 GLN A N 1
ATOM 863 C CA . GLN A 1 109 ? 3.958 9.183 -15.689 1.00 70.44 109 GLN A CA 1
ATOM 864 C C . GLN A 1 109 ? 3.152 8.200 -16.551 1.00 70.44 109 GLN A C 1
ATOM 866 O O . GLN A 1 109 ? 2.069 7.784 -16.142 1.00 70.44 109 GLN A O 1
ATOM 871 N N . ARG A 1 110 ? 3.674 7.830 -17.727 1.00 74.94 110 ARG A N 1
ATOM 872 C CA . ARG A 1 110 ? 3.043 6.891 -18.663 1.00 74.94 110 ARG A CA 1
ATOM 873 C C . ARG A 1 110 ? 3.491 5.446 -18.457 1.00 74.94 110 ARG A C 1
ATOM 875 O O . ARG A 1 110 ? 2.888 4.553 -19.046 1.00 74.94 110 ARG A O 1
ATOM 882 N N . LEU A 1 111 ? 4.520 5.211 -17.643 1.00 81.12 111 LEU A N 1
ATOM 883 C CA . LEU A 1 111 ? 5.006 3.864 -17.376 1.00 81.12 111 LEU A CA 1
ATOM 884 C C . LEU A 1 111 ? 3.996 3.077 -16.549 1.00 81.12 111 LEU A C 1
ATOM 886 O O . LEU A 1 111 ? 3.328 3.599 -15.650 1.00 81.12 111 LEU A O 1
ATOM 890 N N . LYS A 1 112 ? 3.939 1.786 -16.848 1.00 89.12 112 LYS A N 1
ATOM 891 C CA . LYS A 1 112 ? 3.332 0.783 -15.987 1.00 89.12 112 LYS A CA 1
ATOM 892 C C . LYS A 1 112 ? 4.443 -0.027 -15.339 1.00 89.12 112 LYS A C 1
ATOM 894 O O . LYS A 1 112 ? 5.543 -0.093 -15.873 1.00 89.12 112 LYS A O 1
ATOM 899 N N . PHE A 1 113 ? 4.154 -0.621 -14.198 1.00 91.62 113 PHE A N 1
ATOM 900 C CA . PHE A 1 113 ? 5.066 -1.440 -13.420 1.00 91.62 113 PHE A CA 1
ATOM 901 C C . PHE A 1 113 ? 4.422 -2.793 -13.167 1.00 91.62 113 PHE A C 1
ATOM 903 O O . PHE A 1 113 ? 3.221 -2.868 -12.899 1.00 91.62 113 PHE A O 1
ATOM 910 N N . ALA A 1 114 ? 5.227 -3.845 -13.246 1.00 92.50 114 ALA A N 1
ATOM 911 C CA . ALA A 1 114 ? 4.863 -5.153 -12.742 1.00 92.50 114 ALA A CA 1
ATOM 912 C C . ALA A 1 114 ? 5.088 -5.142 -11.229 1.00 92.50 114 ALA A C 1
ATOM 914 O O . ALA A 1 114 ? 6.180 -4.816 -10.752 1.00 92.50 114 ALA A O 1
ATOM 915 N N . VAL A 1 115 ? 4.031 -5.453 -10.491 1.00 90.81 115 VAL A N 1
ATOM 916 C CA . VAL A 1 115 ? 4.001 -5.467 -9.033 1.00 90.81 115 VAL A CA 1
ATOM 917 C C . VAL A 1 115 ? 3.509 -6.836 -8.593 1.00 90.81 115 VAL A C 1
ATOM 919 O O . VAL A 1 115 ? 2.423 -7.265 -8.979 1.00 90.81 115 VAL A O 1
ATOM 922 N N . GLU A 1 116 ? 4.324 -7.516 -7.805 1.00 89.81 116 GLU A N 1
ATOM 923 C CA . GLU A 1 116 ? 3.986 -8.759 -7.127 1.00 89.81 116 GLU A CA 1
ATOM 924 C C . GLU A 1 116 ? 3.271 -8.421 -5.815 1.00 89.81 116 GLU A C 1
ATOM 926 O O . GLU A 1 116 ? 3.737 -7.578 -5.044 1.00 89.81 116 GLU A O 1
ATOM 931 N N . ILE A 1 117 ? 2.100 -9.022 -5.603 1.00 84.94 117 ILE A N 1
ATOM 932 C CA . ILE A 1 117 ? 1.238 -8.806 -4.441 1.00 84.94 117 ILE A CA 1
ATOM 933 C C . ILE A 1 117 ? 0.856 -10.171 -3.864 1.00 84.94 117 ILE A C 1
ATOM 935 O O . ILE A 1 117 ? -0.169 -10.763 -4.218 1.00 84.94 117 ILE A O 1
ATOM 939 N N . GLY A 1 118 ? 1.672 -10.678 -2.942 1.00 81.88 118 GLY A N 1
ATOM 940 C CA . GLY A 1 118 ? 1.575 -12.061 -2.479 1.00 81.88 118 GLY A CA 1
ATOM 941 C C . GLY A 1 118 ? 1.944 -13.016 -3.611 1.00 81.88 118 GLY A C 1
ATOM 942 O O . GLY A 1 118 ? 3.048 -12.941 -4.122 1.00 81.88 118 GLY A O 1
ATOM 943 N N . GLU A 1 119 ? 1.023 -13.888 -4.020 1.00 82.00 119 GLU A N 1
ATOM 944 C CA . GLU A 1 119 ? 1.261 -14.861 -5.104 1.00 82.00 119 GLU A CA 1
ATOM 945 C C . GLU A 1 119 ? 0.862 -14.336 -6.498 1.00 82.00 119 GLU A C 1
ATOM 947 O O . GLU A 1 119 ? 1.104 -14.994 -7.508 1.00 82.00 119 GLU A O 1
ATOM 952 N N . ASP A 1 120 ? 0.250 -13.149 -6.570 1.00 83.75 120 ASP A N 1
ATOM 953 C CA . ASP A 1 120 ? -0.305 -12.590 -7.804 1.00 83.75 120 ASP A CA 1
ATOM 954 C C . ASP A 1 120 ? 0.612 -11.509 -8.396 1.00 83.75 120 ASP A C 1
ATOM 956 O O . ASP A 1 120 ? 1.095 -10.631 -7.681 1.00 83.75 120 ASP A O 1
ATOM 960 N N . ILE A 1 121 ? 0.776 -11.491 -9.724 1.00 88.81 121 ILE A N 1
ATOM 961 C CA . ILE A 1 121 ? 1.460 -10.399 -10.439 1.00 88.81 121 ILE A CA 1
ATOM 962 C C . ILE A 1 121 ? 0.421 -9.502 -11.111 1.00 88.81 121 ILE A C 1
ATOM 964 O O . ILE A 1 121 ? -0.397 -9.953 -11.912 1.00 88.81 121 ILE A O 1
ATOM 968 N N . SER A 1 122 ? 0.478 -8.207 -10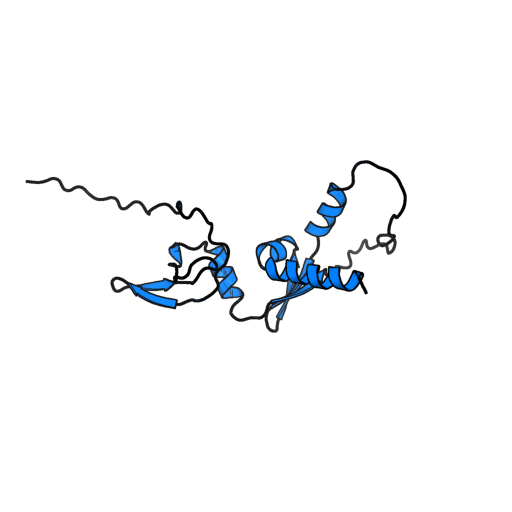.810 1.00 86.38 122 SER A N 1
ATOM 969 C CA . SER A 1 122 ? -0.395 -7.174 -11.369 1.00 86.38 122 SER A CA 1
ATOM 970 C C . SER A 1 122 ? 0.405 -6.106 -12.109 1.00 86.38 122 SER A C 1
ATOM 972 O O . SER A 1 122 ? 1.501 -5.733 -11.700 1.00 86.38 122 SER A O 1
ATOM 974 N N . VAL A 1 123 ? -0.163 -5.562 -13.188 1.00 89.81 123 VAL A N 1
ATOM 975 C CA . VAL A 1 123 ? 0.427 -4.434 -13.924 1.00 89.81 123 VAL A CA 1
ATOM 976 C C . VAL A 1 123 ? -0.296 -3.147 -13.540 1.00 89.81 123 VAL A C 1
ATOM 978 O O . VAL A 1 123 ? -1.486 -2.990 -13.811 1.00 89.81 123 VAL A O 1
ATOM 981 N N . LEU A 1 124 ? 0.421 -2.213 -12.916 1.00 86.50 124 LEU A N 1
ATOM 982 C CA . LEU A 1 124 ? -0.133 -0.976 -12.360 1.00 86.50 124 LEU A CA 1
ATOM 983 C C . LEU A 1 124 ? 0.533 0.257 -12.966 1.00 86.50 124 LEU A C 1
ATOM 985 O O . LEU A 1 124 ? 1.718 0.248 -13.274 1.00 86.50 124 LEU A O 1
ATOM 989 N N . SER A 1 125 ? -0.208 1.353 -13.126 1.00 88.38 125 SER A N 1
ATOM 990 C CA . SER A 1 125 ? 0.382 2.617 -13.593 1.00 88.38 125 SER A CA 1
ATOM 991 C C . SER A 1 125 ? 1.344 3.212 -12.561 1.00 88.38 125 SER A C 1
ATOM 993 O O . SER A 1 125 ? 1.139 3.059 -11.357 1.00 88.38 125 SER A O 1
ATOM 995 N N . TYR A 1 126 ? 2.334 3.989 -13.009 1.00 87.69 126 TYR A N 1
ATOM 996 C CA . TYR A 1 126 ? 3.244 4.717 -12.117 1.00 87.69 126 TYR A CA 1
ATOM 997 C C . TYR A 1 126 ? 2.497 5.561 -11.078 1.00 87.69 126 TYR A C 1
ATOM 999 O O . TYR A 1 126 ? 2.899 5.612 -9.921 1.00 87.69 126 TYR A O 1
ATOM 1007 N N . LYS A 1 127 ? 1.375 6.189 -11.457 1.00 85.00 127 LYS A N 1
ATOM 1008 C CA . LYS A 1 127 ? 0.541 6.947 -10.516 1.00 85.00 127 LYS A CA 1
ATOM 1009 C C . LYS A 1 127 ? 0.004 6.054 -9.397 1.00 85.00 127 LYS A C 1
ATOM 1011 O O . LYS A 1 127 ? 0.086 6.440 -8.239 1.00 85.00 127 LYS A O 1
ATOM 1016 N N . GLN A 1 128 ? -0.518 4.875 -9.732 1.00 83.00 128 GLN A N 1
ATOM 1017 C CA . GLN A 1 128 ? -1.002 3.923 -8.731 1.00 83.00 128 GLN A CA 1
ATOM 1018 C C . GLN A 1 128 ? 0.140 3.439 -7.843 1.00 83.00 128 GLN A C 1
ATOM 1020 O O . GLN A 1 128 ? 0.011 3.500 -6.630 1.00 83.00 128 GLN A O 1
ATOM 1025 N N . VAL A 1 129 ? 1.277 3.042 -8.416 1.00 86.75 129 VAL A N 1
ATOM 1026 C CA . VAL A 1 129 ? 2.416 2.557 -7.623 1.00 86.75 129 VAL A CA 1
ATOM 1027 C C . VAL A 1 129 ? 2.967 3.650 -6.707 1.00 86.75 129 VAL A C 1
ATOM 1029 O O . VAL A 1 129 ? 3.139 3.420 -5.519 1.00 86.75 129 VAL A O 1
ATOM 1032 N N . LYS A 1 130 ? 3.127 4.878 -7.206 1.00 85.12 130 LYS A N 1
ATOM 1033 C CA . LYS A 1 130 ? 3.581 6.027 -6.409 1.00 85.12 130 LYS A CA 1
ATOM 1034 C C . LYS A 1 130 ? 2.634 6.374 -5.255 1.00 85.12 130 LYS A C 1
ATOM 1036 O O . LYS A 1 130 ? 3.088 6.886 -4.236 1.00 85.12 130 LYS A O 1
ATOM 1041 N N . THR A 1 131 ? 1.329 6.177 -5.429 1.00 77.50 131 THR A N 1
ATOM 1042 C CA . THR A 1 131 ? 0.333 6.484 -4.394 1.00 77.50 131 THR A CA 1
ATOM 1043 C C . THR A 1 131 ? 0.161 5.338 -3.400 1.00 77.50 131 THR A C 1
ATOM 1045 O O . THR A 1 131 ? -0.009 5.601 -2.218 1.00 77.50 131 THR A O 1
ATOM 1048 N N . LEU A 1 132 ? 0.187 4.091 -3.872 1.00 79.00 132 LEU A N 1
ATOM 1049 C CA . LEU A 1 132 ? -0.195 2.914 -3.087 1.00 79.00 132 LEU A CA 1
ATOM 1050 C C . LEU A 1 132 ? 1.001 2.163 -2.490 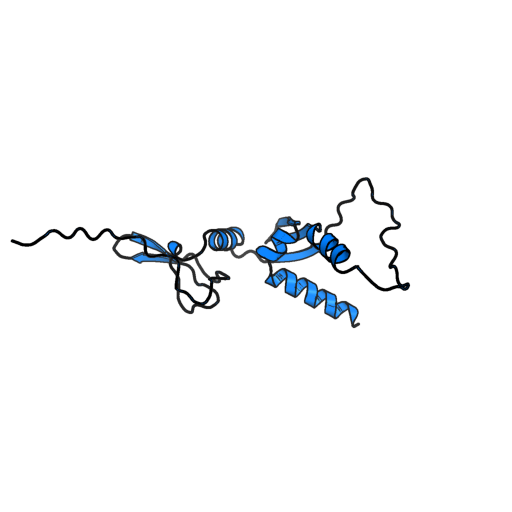1.00 79.00 132 LEU A C 1
ATOM 1052 O O . LEU A 1 132 ? 0.864 1.561 -1.432 1.00 79.00 132 LEU A O 1
ATOM 1056 N N . TYR A 1 133 ? 2.149 2.203 -3.167 1.00 83.75 133 TYR A N 1
ATOM 1057 C CA . TYR A 1 133 ? 3.351 1.414 -2.871 1.00 83.75 133 TYR A CA 1
ATOM 1058 C C . TYR A 1 133 ? 4.592 2.307 -2.931 1.00 83.75 133 TYR A C 1
ATOM 1060 O O . TYR A 1 133 ? 5.577 2.021 -3.614 1.00 83.75 133 TYR A O 1
ATOM 1068 N N . LYS A 1 134 ? 4.484 3.485 -2.306 1.00 86.12 134 LYS A N 1
ATOM 1069 C CA . LYS A 1 134 ? 5.508 4.530 -2.362 1.00 86.12 134 LYS A CA 1
ATOM 1070 C C . LYS A 1 134 ? 6.839 4.014 -1.820 1.00 86.12 134 LYS A C 1
ATOM 1072 O O . LYS A 1 134 ? 7.855 4.205 -2.477 1.00 86.12 134 LYS A O 1
ATOM 1077 N N . ASP A 1 135 ? 6.816 3.373 -0.658 1.00 85.31 135 ASP A N 1
ATOM 1078 C CA . ASP A 1 135 ? 8.023 2.923 0.037 1.00 85.31 135 ASP A CA 1
ATOM 1079 C C . ASP A 1 135 ? 8.704 1.789 -0.746 1.00 85.31 135 ASP A C 1
ATOM 1081 O O . ASP A 1 135 ? 9.906 1.841 -0.9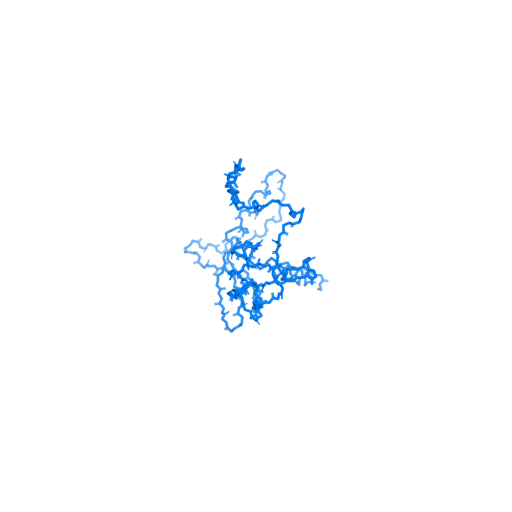87 1.00 85.31 135 ASP A O 1
ATOM 1085 N N . GLU A 1 136 ? 7.936 0.834 -1.277 1.00 89.56 136 GLU A N 1
ATOM 1086 C CA . GLU A 1 136 ? 8.459 -0.214 -2.159 1.00 89.56 136 GLU A CA 1
ATOM 1087 C C . GLU A 1 136 ? 9.047 0.365 -3.448 1.00 89.56 136 GLU A C 1
ATOM 1089 O O . GLU A 1 136 ? 10.046 -0.138 -3.961 1.00 89.56 136 GLU A O 1
ATOM 1094 N N . LEU A 1 137 ? 8.440 1.428 -3.986 1.00 89.94 137 LEU A N 1
ATOM 1095 C CA . LEU A 1 137 ? 8.926 2.096 -5.193 1.00 89.94 137 LEU A CA 1
ATOM 1096 C C . LEU A 1 137 ? 10.240 2.823 -4.933 1.00 89.94 137 LEU A C 1
ATOM 1098 O O . LEU A 1 137 ? 11.118 2.797 -5.794 1.00 89.94 137 LEU A O 1
ATOM 1102 N N . PHE A 1 138 ? 10.383 3.448 -3.763 1.00 88.50 138 PHE A N 1
ATOM 1103 C CA . PHE A 1 138 ? 11.652 4.027 -3.333 1.00 88.50 138 PHE A CA 1
ATOM 1104 C C . PHE A 1 138 ? 12.722 2.948 -3.185 1.00 88.50 138 PHE A C 1
ATOM 1106 O O . PHE A 1 138 ? 13.762 3.073 -3.825 1.00 88.50 138 PHE A O 1
ATOM 1113 N N . ASN A 1 139 ? 12.435 1.863 -2.460 1.00 87.50 139 ASN A N 1
ATOM 1114 C CA . ASN A 1 139 ? 13.376 0.755 -2.280 1.00 87.50 139 ASN A CA 1
ATOM 1115 C C . ASN A 1 139 ? 13.831 0.170 -3.624 1.00 87.50 139 ASN A C 1
ATOM 1117 O O . ASN A 1 139 ? 15.024 -0.006 -3.847 1.00 87.50 139 ASN A O 1
ATOM 1121 N N . TYR A 1 140 ? 12.902 -0.043 -4.563 1.00 90.75 140 TYR A N 1
ATOM 1122 C CA . TYR A 1 140 ? 13.230 -0.499 -5.916 1.00 90.75 140 TYR A CA 1
ATOM 1123 C C . TYR A 1 140 ? 14.244 0.421 -6.615 1.00 90.75 140 TYR A C 1
ATOM 1125 O O . TYR A 1 140 ? 15.187 -0.056 -7.248 1.00 90.75 140 TYR A O 1
ATOM 1133 N N . PHE A 1 141 ? 14.064 1.743 -6.532 1.00 88.38 141 PHE A N 1
ATOM 1134 C CA . PHE A 1 141 ? 15.002 2.682 -7.150 1.00 88.38 141 PHE A CA 1
ATOM 1135 C C . PHE A 1 141 ? 16.335 2.759 -6.410 1.00 88.38 141 PHE A C 1
ATOM 1137 O O . PHE A 1 141 ? 17.361 2.893 -7.071 1.00 88.38 141 PHE A O 1
ATOM 1144 N N . GLU A 1 142 ? 16.342 2.660 -5.081 1.00 86.31 142 GLU A N 1
ATOM 1145 C CA . GLU A 1 142 ? 17.576 2.618 -4.292 1.00 86.31 142 GLU A CA 1
ATOM 1146 C C . GLU A 1 142 ? 18.414 1.380 -4.628 1.00 86.31 142 GLU A C 1
ATOM 1148 O O . GLU A 1 142 ? 19.606 1.512 -4.900 1.00 86.31 142 GLU A O 1
ATOM 1153 N N . GLU A 1 143 ? 17.789 0.202 -4.703 1.00 85.12 143 GLU A N 1
ATOM 1154 C CA . GLU A 1 143 ? 18.451 -1.037 -5.126 1.00 85.12 143 GLU A CA 1
ATOM 1155 C C . GLU A 1 143 ? 19.046 -0.901 -6.533 1.00 85.12 143 GLU A C 1
ATOM 1157 O O . GLU A 1 143 ? 20.188 -1.289 -6.771 1.00 85.12 143 GLU A O 1
ATOM 1162 N N . ARG A 1 144 ? 18.305 -0.305 -7.477 1.00 79.31 144 ARG A N 1
ATOM 1163 C CA . ARG A 1 144 ? 18.781 -0.104 -8.855 1.00 79.31 144 ARG A CA 1
ATOM 1164 C C . ARG A 1 144 ? 19.905 0.923 -8.954 1.00 79.31 144 ARG A C 1
ATOM 1166 O O . ARG A 1 144 ? 20.851 0.689 -9.692 1.00 79.31 144 ARG A O 1
ATOM 1173 N N . ALA A 1 145 ? 19.830 2.017 -8.202 1.00 77.00 145 ALA A N 1
ATOM 1174 C CA . ALA A 1 145 ? 20.865 3.047 -8.197 1.00 77.00 145 ALA A CA 1
ATOM 1175 C C . ALA A 1 145 ? 22.194 2.543 -7.610 1.00 77.00 145 ALA A C 1
ATOM 1177 O O . ALA A 1 145 ? 23.257 3.014 -8.004 1.00 77.00 145 ALA A O 1
ATOM 1178 N N . GLN A 1 146 ? 22.153 1.577 -6.687 1.00 72.75 146 GLN A N 1
ATOM 1179 C CA . GLN A 1 146 ? 23.360 0.950 -6.137 1.00 72.75 146 GLN A CA 1
ATOM 1180 C C . GLN A 1 146 ? 24.039 -0.009 -7.125 1.00 72.75 146 GLN A C 1
ATOM 1182 O O . GLN A 1 146 ? 25.256 -0.171 -7.066 1.00 72.75 146 GLN A O 1
ATOM 1187 N N . ILE A 1 147 ? 23.284 -0.618 -8.046 1.00 59.38 147 ILE A N 1
ATOM 1188 C CA . ILE A 1 147 ? 23.834 -1.515 -9.075 1.00 59.38 147 ILE A CA 1
ATOM 1189 C C . ILE A 1 147 ? 24.697 -0.744 -10.085 1.00 59.38 147 ILE A C 1
ATOM 1191 O O . ILE A 1 147 ? 25.691 -1.285 -10.553 1.00 59.38 147 ILE A O 1
ATOM 1195 N N . ASP A 1 148 ? 24.389 0.526 -10.362 1.00 54.19 148 ASP A N 1
ATOM 1196 C CA . ASP A 1 148 ? 25.148 1.354 -11.315 1.00 54.19 148 ASP A CA 1
ATOM 1197 C C . ASP A 1 148 ? 26.547 1.778 -10.798 1.00 54.19 148 ASP A C 1
ATOM 1199 O O . ASP A 1 148 ? 27.306 2.433 -11.516 1.00 54.19 148 ASP A O 1
ATOM 1203 N N . HIS A 1 149 ? 26.905 1.417 -9.559 1.00 49.59 149 HIS A N 1
ATOM 1204 C CA . HIS A 1 149 ? 28.188 1.741 -8.919 1.00 49.59 149 HIS A CA 1
ATOM 1205 C C . HIS A 1 149 ? 29.159 0.550 -8.775 1.00 49.59 149 HIS A C 1
ATOM 1207 O O . HIS A 1 149 ? 30.191 0.699 -8.112 1.00 49.59 149 HIS A O 1
ATOM 1213 N N . VAL A 1 150 ? 28.865 -0.601 -9.391 1.00 43.28 150 VAL A N 1
ATOM 1214 C CA . VAL A 1 150 ? 29.725 -1.805 -9.415 1.00 43.28 150 VAL A CA 1
ATOM 1215 C C . VAL A 1 150 ? 30.159 -2.115 -10.842 1.00 43.28 150 VAL A C 1
ATOM 1217 O O . VAL A 1 150 ? 31.363 -2.402 -11.026 1.00 43.28 150 VAL A O 1
#

Foldseek 3Di:
DDDDDPPPPDPPDLDDDPDAQQA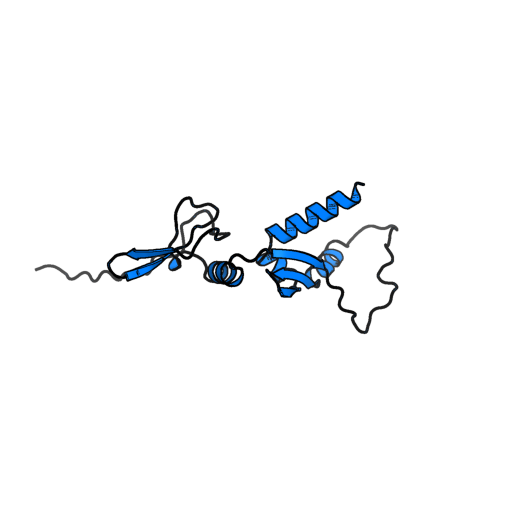FDDDQDWDQDPNDTFTWTHTPPDPDTDTPVSHPVVRVCLPVVLDPWDKAWPFWDDDPDPPDDVPPPDDPPDDDDDDDPVVVVVVQQATWTFMDRHPDTDIGGSVCCCRRVVVNVVVVVVVVVVVVVD

Mean predicted aligned error: 16.46 Å